Protein AF-A0A6N6TEB1-F1 (afdb_monomer)

pLDDT: mean 70.02, std 11.95, range [41.28, 90.88]

Radius of gyration: 20.05 Å; Cα contacts (8 Å, |Δi|>4): 63; chains: 1; bounding box: 34×37×62 Å

Nearest PDB structures (foldseek):
  8oel-assembly1_D  TM=7.317E-01  e=9.409E-02  Pyrococcus abyssi
  8oej-assembly1_D  TM=7.316E-01  e=1.345E-01  Pyrococcus abyssi
  7z2z-assembly1_L  TM=4.497E-01  e=1.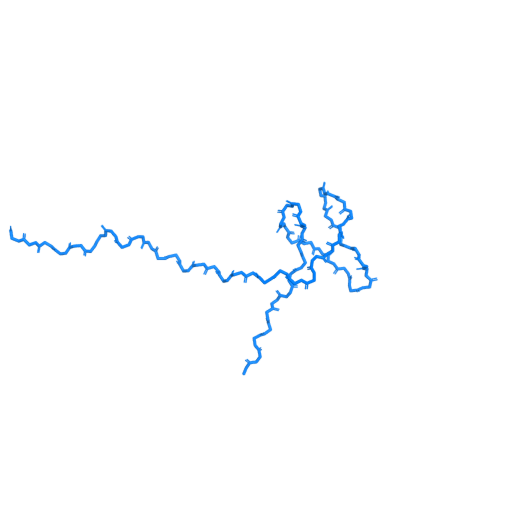529E+00  Saccharomyces cerevisiae S288C
  2m48-assembly1_A  TM=3.432E-01  e=3.604E+00  Drosophila melanogaster

Sequence (61 aa):
MTISMPVHTVCPHCKRPVVARPDQPRAQCPEHGPIVPMRSAIANLPLPSTPPVALLYPQMA

Structure (mmCIF, N/CA/C/O backbone):
data_AF-A0A6N6TEB1-F1
#
_entry.id   AF-A0A6N6TEB1-F1
#
loop_
_atom_site.group_PDB
_atom_site.id
_atom_site.type_symbol
_atom_site.label_atom_id
_atom_site.label_alt_id
_atom_site.label_comp_id
_atom_site.label_asym_id
_atom_site.label_entity_id
_atom_site.label_seq_id
_atom_site.pdbx_PDB_ins_code
_atom_site.Cartn_x
_atom_site.Cartn_y
_atom_site.Cartn_z
_atom_site.occupancy
_atom_site.B_iso_or_equiv
_atom_site.auth_seq_i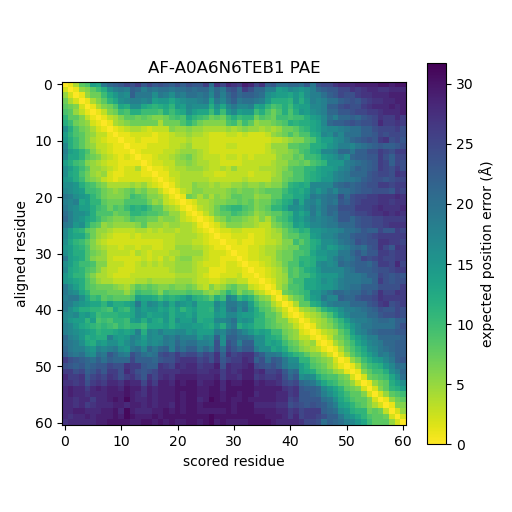d
_atom_site.auth_comp_id
_atom_site.auth_asym_id
_atom_site.auth_atom_id
_atom_site.pdbx_PDB_model_num
ATOM 1 N N . MET A 1 1 ? -21.753 -8.982 8.516 1.00 41.28 1 MET A N 1
ATOM 2 C CA . MET A 1 1 ? -21.034 -7.710 8.742 1.00 41.28 1 MET A CA 1
ATOM 3 C C . MET A 1 1 ? -19.728 -7.775 7.969 1.00 41.28 1 MET A C 1
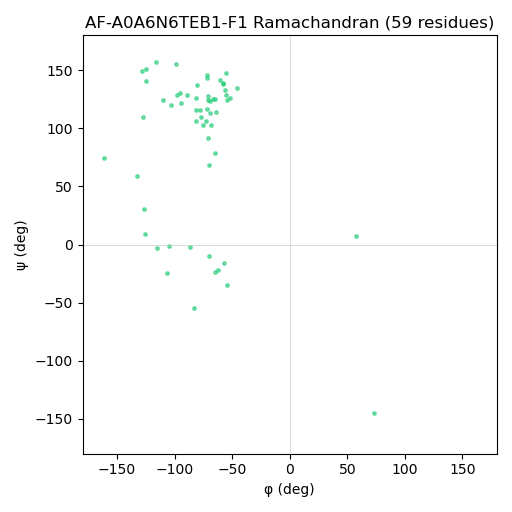ATOM 5 O O . MET A 1 1 ? -18.905 -8.626 8.276 1.00 41.28 1 MET A O 1
ATOM 9 N N . THR A 1 2 ? -19.566 -6.979 6.915 1.00 47.62 2 THR A N 1
ATOM 10 C CA . THR A 1 2 ? -18.311 -6.914 6.154 1.00 47.62 2 THR A CA 1
ATOM 11 C C . THR A 1 2 ? -17.313 -6.084 6.949 1.00 47.62 2 THR A C 1
ATOM 13 O O . THR A 1 2 ? -17.502 -4.881 7.112 1.00 47.62 2 THR A O 1
ATOM 16 N N . ILE A 1 3 ? -16.279 -6.726 7.486 1.00 54.88 3 ILE A N 1
ATOM 17 C CA . ILE A 1 3 ? -15.178 -6.034 8.154 1.00 54.88 3 ILE A CA 1
ATOM 18 C C . ILE A 1 3 ? -14.422 -5.272 7.062 1.00 54.88 3 ILE A C 1
ATOM 20 O O . ILE A 1 3 ? -13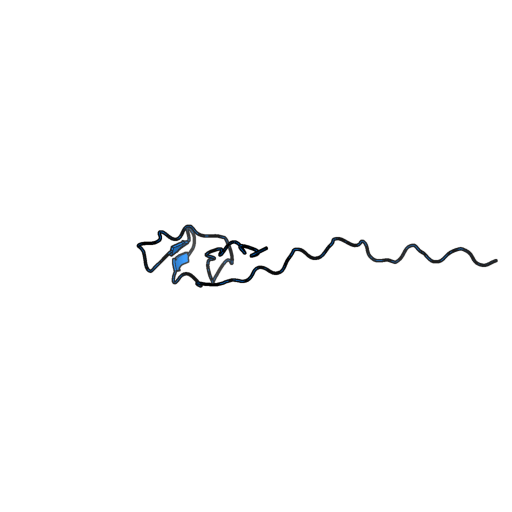.700 -5.873 6.269 1.00 54.88 3 ILE A O 1
ATOM 24 N N . SER A 1 4 ? -14.624 -3.957 6.974 1.00 56.62 4 SER A N 1
ATOM 25 C CA . SER A 1 4 ? -13.804 -3.096 6.125 1.00 56.62 4 SER A CA 1
ATOM 26 C C . SER A 1 4 ? -12.423 -2.999 6.767 1.00 56.62 4 SER A C 1
ATOM 28 O O . SER A 1 4 ? -12.201 -2.167 7.648 1.00 56.62 4 SER A O 1
ATOM 30 N N . MET A 1 5 ? -11.501 -3.887 6.390 1.00 57.38 5 MET A N 1
ATOM 31 C CA . MET A 1 5 ? -10.116 -3.733 6.822 1.00 57.38 5 MET A CA 1
ATOM 32 C C . MET A 1 5 ? -9.554 -2.469 6.162 1.00 57.38 5 MET A C 1
ATOM 34 O O . MET A 1 5 ? -9.635 -2.346 4.935 1.00 57.38 5 MET A O 1
ATOM 38 N N . PRO A 1 6 ? -9.017 -1.512 6.935 1.00 61.16 6 PRO A N 1
ATOM 39 C CA . PRO A 1 6 ? -8.415 -0.325 6.358 1.00 61.16 6 PRO A CA 1
ATOM 40 C C . PRO A 1 6 ? -7.190 -0.747 5.538 1.00 61.16 6 PRO A C 1
ATOM 42 O O . PRO A 1 6 ? -6.208 -1.272 6.062 1.00 61.16 6 PRO A O 1
ATOM 45 N N . VAL A 1 7 ? -7.266 -0.553 4.221 1.00 61.22 7 VAL A N 1
ATOM 46 C CA . VAL A 1 7 ? -6.134 -0.783 3.323 1.00 61.22 7 VAL A CA 1
ATOM 47 C C . VAL A 1 7 ? -5.164 0.375 3.511 1.00 61.22 7 VAL A C 1
ATOM 49 O O . VAL A 1 7 ? -5.393 1.486 3.034 1.00 61.22 7 VAL A O 1
ATOM 52 N N . HIS A 1 8 ? -4.080 0.127 4.237 1.00 67.56 8 HIS A N 1
ATOM 53 C CA . HIS A 1 8 ? -3.025 1.110 4.427 1.00 67.56 8 HIS A CA 1
ATOM 54 C C . HIS A 1 8 ? -1.985 0.982 3.317 1.00 67.56 8 HIS A C 1
ATOM 56 O O . HIS A 1 8 ? -1.439 -0.096 3.082 1.00 67.56 8 HIS A O 1
ATOM 62 N N . THR A 1 9 ? -1.667 2.100 2.664 1.00 76.31 9 THR A N 1
ATOM 63 C CA . THR A 1 9 ? -0.465 2.165 1.832 1.00 76.31 9 THR A CA 1
ATOM 64 C C . THR A 1 9 ? 0.733 2.435 2.731 1.00 76.31 9 THR A C 1
ATOM 66 O O . THR A 1 9 ? 0.745 3.406 3.487 1.00 76.31 9 THR A O 1
ATOM 69 N N . VAL A 1 10 ? 1.755 1.588 2.638 1.00 82.31 10 VAL A N 1
ATOM 70 C CA . VAL A 1 10 ? 2.979 1.697 3.437 1.00 82.31 10 VAL A CA 1
ATOM 71 C C . VAL A 1 10 ? 4.213 1.751 2.549 1.00 82.31 10 VAL A C 1
ATOM 73 O O . VAL A 1 10 ? 4.240 1.183 1.457 1.00 82.31 10 VAL A O 1
ATOM 76 N N . CYS A 1 11 ? 5.256 2.424 3.032 1.00 85.69 11 CYS A N 1
ATOM 77 C CA . CYS A 1 11 ? 6.564 2.381 2.392 1.00 85.69 11 CYS A CA 1
ATOM 78 C C . CYS A 1 11 ? 7.223 1.007 2.585 1.00 85.69 11 CYS A C 1
ATOM 80 O O . CYS A 1 11 ? 7.356 0.574 3.730 1.00 85.69 11 CYS A O 1
ATOM 82 N N . PRO A 1 12 ? 7.698 0.330 1.521 1.00 83.19 12 PRO A N 1
ATOM 83 C CA . PRO A 1 12 ? 8.353 -0.971 1.658 1.00 83.19 12 PRO A CA 1
ATOM 84 C C . PRO A 1 12 ? 9.674 -0.895 2.441 1.00 83.19 12 PRO A C 1
ATOM 86 O O . PRO A 1 12 ? 10.079 -1.887 3.042 1.00 83.19 12 PRO A O 1
ATOM 89 N N . HIS A 1 13 ? 10.317 0.277 2.484 1.00 86.12 13 HIS A N 1
ATOM 90 C CA . HIS A 1 13 ? 11.597 0.474 3.165 1.00 86.12 13 HIS A CA 1
ATOM 91 C C . HIS A 1 13 ? 11.433 0.711 4.668 1.00 86.12 13 HIS A C 1
ATOM 93 O O . HIS A 1 13 ? 12.001 -0.012 5.479 1.00 86.12 13 HIS A O 1
ATOM 99 N N . CYS A 1 14 ? 10.625 1.702 5.056 1.00 86.69 14 CYS A N 1
ATOM 100 C CA . CYS A 1 14 ? 10.485 2.094 6.461 1.00 86.69 14 CYS A CA 1
ATOM 101 C C . CYS A 1 14 ? 9.181 1.640 7.122 1.00 86.69 14 CYS A C 1
ATOM 103 O O . CYS A 1 14 ? 8.971 1.944 8.293 1.00 86.69 14 CYS A O 1
ATOM 105 N N . LYS A 1 15 ? 8.292 0.959 6.384 1.00 82.81 15 LYS A N 1
ATOM 106 C CA . LYS A 1 15 ? 6.981 0.451 6.838 1.00 82.81 15 LYS A CA 1
ATOM 107 C C . LYS A 1 15 ? 6.028 1.516 7.397 1.00 82.81 15 LYS A C 1
ATOM 109 O O . LYS A 1 15 ? 4.958 1.182 7.895 1.00 82.81 15 LYS A O 1
ATOM 114 N N . ARG A 1 16 ? 6.384 2.800 7.289 1.00 82.00 16 ARG A N 1
ATOM 115 C CA . ARG A 1 16 ? 5.537 3.919 7.704 1.00 82.00 16 ARG A CA 1
ATOM 116 C C . ARG A 1 16 ? 4.358 4.086 6.738 1.00 82.00 16 ARG A C 1
ATOM 118 O O . ARG A 1 16 ? 4.539 3.859 5.534 1.00 82.00 16 ARG A O 1
ATOM 125 N N . PRO A 1 17 ? 3.182 4.506 7.238 1.00 81.00 17 PRO A N 1
ATOM 126 C CA . PRO A 1 17 ? 2.062 4.881 6.389 1.00 81.00 17 PRO A CA 1
ATOM 127 C C . PRO A 1 17 ? 2.473 6.013 5.454 1.00 81.00 17 PRO A C 1
ATOM 129 O O . PRO A 1 17 ? 3.146 6.959 5.867 1.00 81.00 17 PRO A O 1
ATOM 132 N N . VAL A 1 18 ? 2.057 5.922 4.199 1.00 82.62 18 VAL A N 1
ATOM 133 C CA . VAL A 1 18 ? 2.240 6.990 3.219 1.00 82.62 18 VAL A CA 1
ATOM 134 C C . VAL A 1 18 ? 0.909 7.314 2.563 1.00 82.62 18 VAL A C 1
ATOM 136 O O . VAL A 1 18 ? 0.047 6.450 2.400 1.00 82.62 18 VAL A O 1
ATOM 139 N N . VAL A 1 19 ? 0.740 8.574 2.175 1.00 76.19 19 VAL A N 1
ATOM 140 C CA . VAL A 1 19 ? -0.448 9.009 1.444 1.00 76.19 19 VAL A CA 1
ATOM 141 C C . VAL A 1 19 ? -0.296 8.572 -0.011 1.00 76.19 19 VAL A C 1
ATOM 143 O O . VAL A 1 19 ? 0.605 9.032 -0.714 1.00 76.19 19 VAL A O 1
ATOM 146 N N . ALA A 1 20 ? -1.176 7.683 -0.464 1.00 71.19 20 ALA A N 1
ATOM 147 C CA . ALA A 1 20 ? -1.364 7.396 -1.881 1.00 71.19 20 ALA A CA 1
ATOM 148 C C . ALA A 1 20 ? -2.567 8.192 -2.385 1.00 71.19 20 ALA A C 1
ATOM 150 O O . ALA A 1 20 ? -3.641 8.144 -1.782 1.00 71.19 20 ALA A O 1
ATOM 151 N N . ARG A 1 21 ? -2.400 8.930 -3.485 1.00 71.69 21 ARG A N 1
ATOM 152 C CA . ARG A 1 21 ? -3.544 9.512 -4.192 1.00 71.69 21 ARG A CA 1
ATOM 153 C C . ARG A 1 21 ? -4.168 8.431 -5.082 1.00 71.69 21 ARG A C 1
ATOM 155 O O . ARG A 1 21 ? -3.404 7.725 -5.736 1.00 71.69 21 ARG A O 1
ATOM 162 N N . PRO A 1 22 ? -5.507 8.307 -5.146 1.00 64.88 22 PRO A N 1
ATOM 163 C CA . PRO A 1 22 ? -6.176 7.283 -5.956 1.00 64.88 22 PRO A CA 1
ATOM 164 C C . PRO A 1 22 ? -5.749 7.294 -7.430 1.00 64.88 22 PRO A C 1
ATOM 166 O O . PRO A 1 22 ? -5.605 6.237 -8.037 1.00 64.88 22 PRO A O 1
ATOM 169 N N . ASP A 1 23 ? -5.478 8.485 -7.968 1.00 70.56 23 ASP A N 1
ATOM 170 C CA . ASP A 1 23 ? -5.088 8.696 -9.366 1.00 70.56 23 ASP A CA 1
ATOM 171 C C . ASP A 1 23 ? -3.582 8.558 -9.631 1.00 70.56 23 ASP A C 1
ATOM 173 O O . ASP A 1 23 ? -3.136 8.709 -10.768 1.00 70.56 23 ASP A O 1
ATOM 177 N N . GLN A 1 24 ? -2.764 8.309 -8.602 1.00 69.50 24 GLN A N 1
ATOM 178 C CA . GLN A 1 24 ? -1.316 8.204 -8.762 1.00 69.50 24 GLN A CA 1
ATOM 179 C C . GLN A 1 24 ? -0.839 6.762 -8.569 1.00 69.50 24 GLN A C 1
ATOM 181 O O . GLN A 1 24 ? -1.037 6.176 -7.505 1.00 69.50 24 GLN A O 1
ATOM 186 N N . PRO A 1 25 ? -0.121 6.186 -9.553 1.00 71.75 25 PRO A N 1
ATOM 187 C CA . PRO A 1 25 ? 0.403 4.825 -9.443 1.00 71.75 25 PRO A CA 1
ATOM 188 C C . PRO A 1 25 ? 1.547 4.702 -8.424 1.00 71.75 25 PRO A C 1
ATOM 190 O O . PRO A 1 25 ? 1.982 3.593 -8.121 1.00 71.75 25 PRO A O 1
ATOM 193 N N . ARG A 1 26 ? 2.068 5.826 -7.917 1.00 76.19 26 ARG A N 1
ATOM 194 C CA . ARG A 1 26 ? 3.178 5.893 -6.964 1.00 76.19 26 ARG A CA 1
ATOM 195 C C . ARG A 1 26 ? 2.757 6.687 -5.735 1.00 76.19 26 ARG A C 1
ATOM 197 O O . ARG A 1 26 ? 2.088 7.708 -5.862 1.00 76.19 26 ARG A O 1
ATOM 204 N N . ALA A 1 27 ? 3.180 6.229 -4.563 1.00 82.94 27 ALA A N 1
ATOM 205 C CA . ALA A 1 27 ? 3.041 6.978 -3.319 1.00 82.94 27 ALA A CA 1
ATOM 206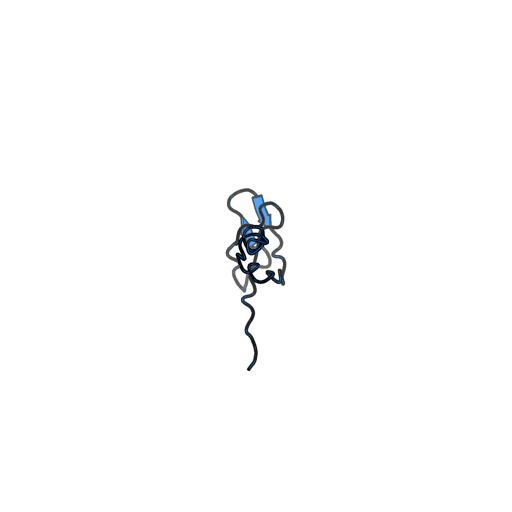 C C . ALA A 1 27 ? 4.364 7.675 -2.987 1.00 82.94 27 ALA A C 1
ATOM 208 O O . ALA A 1 27 ? 5.426 7.222 -3.410 1.00 82.94 27 ALA A O 1
ATOM 209 N N . GLN A 1 28 ? 4.315 8.766 -2.225 1.00 86.50 28 GLN A N 1
ATOM 210 C CA . GLN A 1 28 ? 5.516 9.509 -1.845 1.00 86.50 28 GLN A CA 1
ATOM 211 C C . GLN A 1 28 ? 5.886 9.200 -0.392 1.00 86.50 28 GLN A C 1
ATOM 213 O O . GLN A 1 28 ? 5.111 9.457 0.528 1.00 86.50 28 GLN A O 1
ATOM 218 N N . CYS A 1 29 ? 7.085 8.665 -0.177 1.00 87.31 29 CYS A N 1
ATOM 219 C CA . CYS A 1 29 ? 7.699 8.568 1.139 1.00 87.31 29 CYS A CA 1
ATOM 220 C C . CYS A 1 29 ? 8.628 9.778 1.344 1.00 87.31 29 CYS A C 1
ATOM 222 O O . CYS A 1 29 ? 9.468 10.025 0.479 1.00 87.31 29 CYS A O 1
ATOM 224 N N . PRO A 1 30 ? 8.546 10.509 2.470 1.00 86.56 30 PRO A N 1
ATOM 225 C CA . PRO A 1 30 ? 9.413 11.664 2.714 1.00 86.56 30 PRO A CA 1
ATOM 226 C C . PRO A 1 30 ? 10.905 11.306 2.777 1.00 86.56 30 PRO A C 1
ATOM 228 O O . PRO A 1 30 ? 11.737 12.167 2.530 1.00 86.56 30 PRO A O 1
ATOM 231 N N . GLU A 1 31 ? 11.249 10.046 3.062 1.00 90.88 31 GLU A N 1
ATOM 232 C CA . GLU A 1 31 ? 12.654 9.633 3.222 1.00 90.88 31 GLU A CA 1
ATOM 233 C C . GLU A 1 31 ? 13.202 8.811 2.060 1.00 90.88 31 GLU A C 1
ATOM 235 O O . GLU A 1 31 ? 14.404 8.809 1.829 1.00 90.88 31 GLU A O 1
ATOM 240 N N . HIS A 1 32 ? 12.332 8.131 1.311 1.00 88.06 32 HIS A N 1
ATOM 241 C CA . HIS A 1 32 ? 12.739 7.250 0.207 1.00 88.06 32 HIS A CA 1
ATOM 242 C C . HIS A 1 32 ? 12.258 7.759 -1.160 1.00 88.06 32 HIS A C 1
ATOM 244 O O . HIS A 1 32 ? 12.550 7.151 -2.185 1.00 88.06 32 HIS A O 1
ATOM 250 N N . GLY A 1 33 ? 11.508 8.864 -1.188 1.00 86.88 33 GLY A N 1
ATOM 251 C CA . GLY A 1 33 ? 10.956 9.432 -2.409 1.00 86.88 33 GLY A CA 1
ATOM 252 C C . GLY A 1 33 ? 9.786 8.611 -2.974 1.00 86.88 33 GLY A C 1
ATOM 253 O O . GLY A 1 33 ? 8.969 8.095 -2.203 1.00 86.88 33 GLY A O 1
ATOM 254 N N . PRO A 1 34 ? 9.643 8.526 -4.308 1.00 86.19 34 PRO A N 1
ATOM 255 C CA . PRO A 1 34 ? 8.530 7.831 -4.937 1.00 86.19 34 PRO A CA 1
ATOM 256 C C . PRO A 1 34 ? 8.666 6.316 -4.759 1.00 86.19 34 PRO A C 1
ATOM 258 O O . PRO A 1 34 ? 9.644 5.706 -5.183 1.00 86.19 34 PRO A O 1
ATOM 261 N N . ILE A 1 35 ? 7.641 5.698 -4.187 1.00 83.44 35 ILE A N 1
ATOM 262 C CA . ILE A 1 35 ? 7.562 4.259 -3.958 1.00 83.44 35 ILE A CA 1
ATOM 263 C C . ILE A 1 35 ? 6.414 3.647 -4.759 1.00 83.44 35 ILE A C 1
ATOM 265 O O . ILE A 1 35 ? 5.423 4.310 -5.083 1.00 83.44 35 ILE A O 1
ATOM 269 N N . VAL A 1 36 ? 6.515 2.347 -5.025 1.00 80.25 36 VAL A N 1
ATOM 270 C CA . VAL A 1 36 ? 5.372 1.569 -5.505 1.00 80.25 36 VAL A CA 1
ATOM 271 C C . VAL A 1 36 ? 4.525 1.185 -4.287 1.00 80.25 36 VAL A C 1
ATOM 273 O O . VAL A 1 36 ? 5.022 0.472 -3.412 1.00 80.25 36 VAL A O 1
ATOM 276 N N . PRO A 1 37 ? 3.275 1.669 -4.182 1.00 69.44 37 PRO A N 1
ATOM 277 C CA . PRO A 1 37 ? 2.407 1.352 -3.063 1.00 69.44 37 PRO A CA 1
ATOM 278 C C . PRO A 1 37 ? 2.082 -0.145 -3.067 1.00 69.44 37 PRO A C 1
ATOM 280 O O . PRO A 1 37 ? 1.572 -0.681 -4.052 1.00 69.44 37 PRO A O 1
ATOM 283 N N . MET A 1 38 ? 2.346 -0.833 -1.956 1.00 69.00 38 MET A N 1
ATOM 284 C CA . MET A 1 38 ? 1.829 -2.188 -1.767 1.00 69.00 38 MET A CA 1
ATOM 285 C C . MET A 1 38 ? 0.314 -2.095 -1.580 1.00 69.00 38 MET A C 1
ATOM 287 O O . MET A 1 38 ? -0.158 -1.559 -0.582 1.00 69.00 38 MET A O 1
ATOM 291 N N . ARG A 1 39 ? -0.450 -2.616 -2.547 1.00 62.25 39 ARG A N 1
ATOM 292 C CA . ARG A 1 39 ? -1.923 -2.548 -2.576 1.00 62.25 39 ARG A CA 1
ATOM 293 C C . ARG A 1 39 ? -2.616 -3.150 -1.350 1.00 62.25 39 ARG A C 1
ATOM 295 O O . ARG A 1 39 ? -3.814 -2.942 -1.186 1.00 62.25 39 ARG A O 1
ATOM 302 N N . SER A 1 40 ? -1.932 -3.954 -0.539 1.00 54.41 40 SER A N 1
ATOM 303 C CA . SER A 1 40 ? -2.585 -4.788 0.473 1.00 54.41 40 SER A CA 1
ATOM 304 C C . SER A 1 40 ? -1.587 -5.244 1.535 1.00 54.41 40 SER A C 1
ATOM 306 O O . SER A 1 40 ? -1.167 -6.397 1.547 1.00 54.41 40 SER A O 1
ATOM 308 N N . ALA A 1 41 ? -1.175 -4.351 2.434 1.00 57.31 41 ALA A N 1
ATOM 309 C CA . ALA A 1 41 ? -0.615 -4.814 3.698 1.00 57.31 41 ALA A CA 1
ATOM 310 C C . ALA A 1 41 ? -1.792 -5.148 4.626 1.00 57.31 41 ALA A C 1
ATOM 312 O O . ALA A 1 41 ? -2.472 -4.244 5.110 1.00 57.31 41 ALA A O 1
ATOM 313 N N . ILE A 1 42 ? -2.062 -6.438 4.847 1.00 61.28 42 ILE A N 1
ATOM 314 C CA . ILE A 1 42 ? -2.951 -6.850 5.937 1.00 61.28 42 ILE A CA 1
ATOM 315 C C . ILE A 1 42 ? -2.163 -6.642 7.227 1.00 61.28 42 ILE A C 1
ATOM 317 O O . ILE A 1 42 ? -1.209 -7.367 7.508 1.00 61.28 42 ILE A O 1
ATOM 321 N N . ALA A 1 43 ? -2.519 -5.605 7.981 1.00 61.53 43 ALA A N 1
ATOM 322 C CA . ALA A 1 43 ? -1.979 -5.421 9.315 1.00 61.53 43 ALA A CA 1
ATOM 323 C C . ALA A 1 43 ? -2.551 -6.521 10.214 1.00 61.53 43 ALA A C 1
ATOM 325 O O . ALA A 1 43 ? -3.770 -6.663 10.329 1.00 61.53 43 ALA A O 1
ATOM 326 N N . ASN A 1 44 ? -1.674 -7.301 10.847 1.00 66.75 44 ASN A N 1
ATOM 327 C CA . ASN A 1 44 ? -2.103 -8.173 11.932 1.00 66.75 44 ASN A CA 1
ATOM 328 C C . ASN A 1 44 ? -2.692 -7.306 13.047 1.00 66.75 44 ASN A C 1
ATOM 330 O O . ASN A 1 44 ? -2.182 -6.218 13.332 1.00 66.75 44 ASN A O 1
ATOM 334 N N . LEU A 1 45 ? -3.762 -7.791 13.673 1.00 65.38 45 LEU A N 1
ATOM 335 C CA . LEU A 1 45 ? -4.329 -7.139 14.845 1.00 65.38 45 LEU A CA 1
ATOM 336 C C . LEU A 1 45 ? -3.238 -7.050 15.931 1.00 65.38 45 LEU A C 1
ATOM 338 O O . LEU A 1 45 ? -2.483 -8.018 16.083 1.00 65.38 45 LEU A O 1
ATOM 342 N N . PRO A 1 46 ? -3.115 -5.930 16.672 1.00 68.38 46 PRO A N 1
ATOM 343 C CA . PRO A 1 46 ? -2.210 -5.872 17.812 1.00 68.38 46 PRO A CA 1
ATOM 344 C C . PRO A 1 46 ? -2.491 -7.058 18.734 1.00 68.38 46 PRO A C 1
ATOM 346 O O . PRO A 1 46 ? -3.639 -7.298 19.115 1.00 68.38 46 PRO A O 1
ATOM 349 N N . LEU A 1 47 ? -1.442 -7.822 19.046 1.00 73.50 47 LEU A N 1
ATOM 350 C CA . LEU A 1 47 ? -1.539 -8.908 20.011 1.00 73.50 47 LEU A CA 1
ATOM 351 C C . LEU A 1 47 ? -2.072 -8.315 21.322 1.00 73.50 47 LEU A C 1
ATOM 353 O O . LEU A 1 47 ? -1.572 -7.266 21.744 1.00 73.50 47 LEU A O 1
ATOM 357 N N . PRO A 1 48 ? -3.078 -8.937 21.961 1.00 71.88 48 PRO A N 1
ATOM 358 C CA . PRO A 1 48 ? -3.505 -8.502 23.276 1.00 71.88 48 PRO A CA 1
ATOM 359 C C . PRO A 1 48 ? -2.282 -8.514 24.189 1.00 71.88 48 PRO A C 1
ATOM 361 O O . PRO A 1 48 ? -1.544 -9.498 24.248 1.00 71.88 48 PRO A O 1
ATOM 364 N N . SER A 1 49 ? -2.048 -7.396 24.870 1.00 66.94 49 SER A N 1
ATOM 365 C CA . SER A 1 49 ? -1.000 -7.248 25.871 1.00 66.94 49 SER A CA 1
ATOM 366 C C . SER A 1 49 ? -1.368 -8.072 27.104 1.00 66.94 49 SER A C 1
ATOM 368 O O . SER A 1 49 ? -1.726 -7.525 28.144 1.00 66.94 49 SER A O 1
ATOM 370 N N . THR A 1 50 ? -1.360 -9.397 26.995 1.00 67.19 50 THR A N 1
ATOM 371 C CA . THR A 1 50 ? -1.373 -10.256 28.172 1.00 67.19 50 THR A CA 1
ATOM 372 C C . THR A 1 50 ? 0.004 -10.132 28.815 1.00 67.19 50 THR A C 1
ATOM 374 O O . THR A 1 50 ? 0.991 -10.490 28.162 1.00 67.19 50 THR A O 1
ATOM 377 N N . PRO A 1 51 ? 0.119 -9.619 30.055 1.00 65.50 51 PRO A N 1
ATOM 378 C CA . PRO A 1 51 ? 1.358 -9.779 30.800 1.00 65.50 51 PRO A CA 1
ATOM 379 C C . PRO A 1 51 ? 1.680 -11.279 30.877 1.00 65.50 51 PRO A C 1
ATOM 381 O O . PRO A 1 51 ? 0.749 -12.095 30.894 1.00 65.50 51 PRO A O 1
ATOM 384 N N . PRO A 1 52 ? 2.966 -11.672 30.890 1.00 61.16 52 PRO A N 1
ATOM 385 C CA . PRO A 1 52 ? 3.317 -13.072 31.039 1.00 61.16 52 PRO A CA 1
ATOM 386 C C . PRO A 1 52 ? 2.639 -13.593 32.307 1.00 61.16 52 PRO A C 1
ATOM 388 O O . PRO A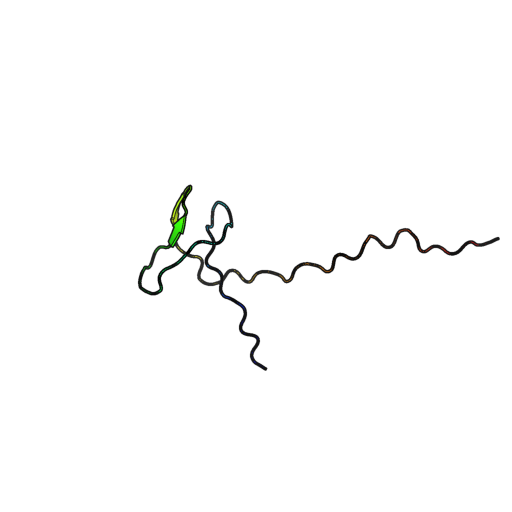 1 52 ? 2.794 -13.022 33.389 1.00 61.16 52 PRO A O 1
ATOM 391 N N . VAL A 1 53 ? 1.856 -14.661 32.156 1.00 58.72 53 VAL A N 1
ATOM 392 C CA . VAL A 1 53 ? 1.311 -15.457 33.257 1.00 58.72 53 VAL A CA 1
ATOM 393 C C . VAL A 1 53 ? 2.502 -16.107 33.963 1.00 58.72 53 VAL A C 1
ATOM 395 O O . VAL A 1 53 ? 2.861 -17.247 33.703 1.00 58.72 53 VAL A O 1
ATOM 398 N N . ALA A 1 54 ? 3.185 -15.335 34.800 1.00 56.47 54 ALA A N 1
ATOM 399 C CA . ALA A 1 54 ? 4.288 -15.788 35.639 1.00 56.47 54 ALA A CA 1
ATOM 400 C C . ALA A 1 54 ? 4.048 -15.457 37.122 1.00 56.47 54 ALA A C 1
ATOM 402 O O . ALA A 1 54 ? 4.943 -15.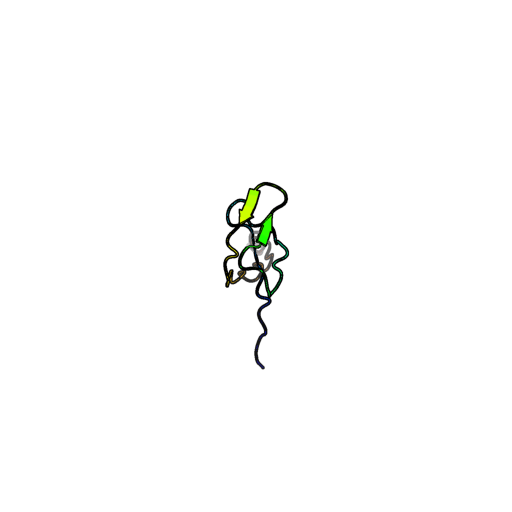641 37.936 1.00 56.47 54 ALA A O 1
ATOM 403 N N . LEU A 1 55 ? 2.843 -14.998 37.492 1.00 58.41 55 LEU A N 1
ATOM 404 C CA . LEU A 1 55 ? 2.474 -14.658 38.876 1.00 58.41 55 LEU A CA 1
ATOM 405 C 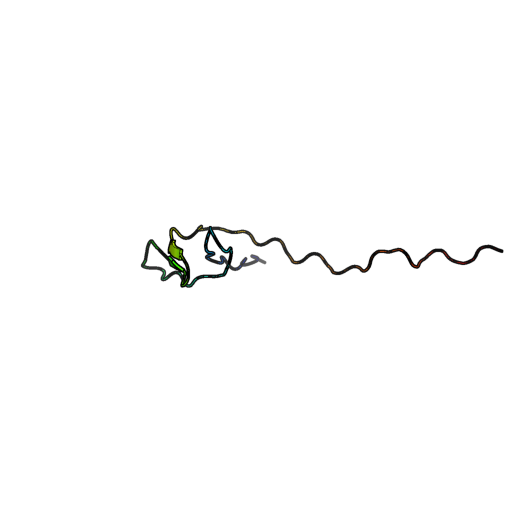C . LEU A 1 55 ? 1.201 -15.370 39.367 1.00 58.41 55 LEU A C 1
ATOM 407 O O . LEU A 1 55 ? 0.472 -14.832 40.192 1.00 58.41 55 LEU A O 1
ATOM 411 N N . LEU A 1 56 ? 0.910 -16.576 38.872 1.00 59.47 56 LEU A N 1
ATOM 412 C CA . LEU A 1 56 ? -0.200 -17.395 39.379 1.00 59.47 56 LEU A CA 1
ATOM 413 C C . LEU A 1 56 ? 0.247 -18.842 39.629 1.00 59.47 56 LEU A C 1
ATOM 415 O O . LEU A 1 56 ? -0.307 -19.781 39.072 1.00 59.47 56 LEU A O 1
ATOM 419 N N . TYR A 1 57 ? 1.246 -19.021 40.493 1.00 58.19 57 TYR A N 1
ATOM 420 C CA . TYR A 1 57 ? 1.258 -20.201 41.359 1.00 58.19 57 TYR A CA 1
ATOM 421 C C . TYR A 1 57 ? 0.620 -19.787 42.691 1.00 58.19 57 TYR A C 1
ATOM 423 O O . TYR A 1 57 ? 1.116 -18.845 43.313 1.00 58.19 57 TYR A O 1
ATOM 431 N N . PRO A 1 58 ? -0.471 -20.433 43.143 1.00 61.38 58 PRO A N 1
ATOM 432 C CA . PRO A 1 58 ? -0.905 -20.305 44.522 1.00 61.38 58 PRO A CA 1
ATOM 433 C C . PRO A 1 58 ? 0.080 -21.056 45.424 1.00 61.38 58 PRO A C 1
ATOM 435 O O . PRO A 1 58 ? 0.595 -22.114 45.058 1.00 61.38 58 PRO A O 1
ATOM 438 N N . GLN A 1 59 ? 0.323 -20.486 46.603 1.00 63.78 59 GLN A N 1
ATOM 439 C CA . GLN A 1 59 ? 1.058 -21.098 47.708 1.00 63.78 59 GLN A CA 1
ATOM 440 C C . GLN A 1 59 ? 0.597 -22.543 47.954 1.00 63.78 59 GLN A C 1
ATOM 442 O O . GLN A 1 59 ? -0.602 -22.801 48.039 1.00 63.78 59 GLN A O 1
ATOM 447 N N . MET A 1 60 ? 1.548 -23.460 48.132 1.00 54.31 60 MET A N 1
ATOM 448 C CA . MET A 1 60 ? 1.302 -24.794 48.679 1.00 54.31 60 MET A CA 1
ATOM 449 C C . MET A 1 60 ? 2.281 -25.007 49.843 1.00 54.31 60 MET A C 1
ATOM 451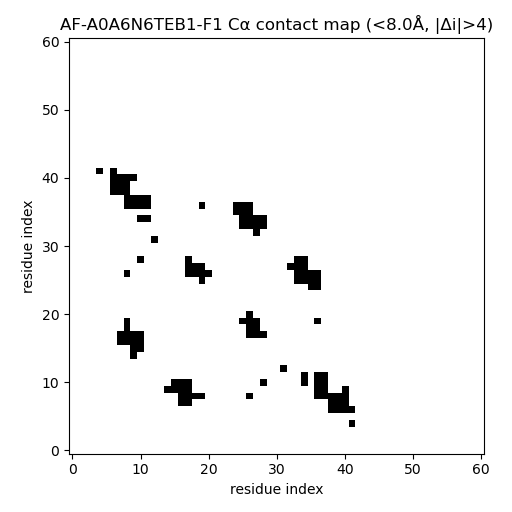 O O . MET A 1 60 ? 3.478 -25.104 49.596 1.00 54.31 60 MET A O 1
ATOM 455 N N . ALA A 1 61 ? 1.703 -25.013 51.054 1.00 51.03 61 ALA A N 1
ATOM 456 C CA . ALA A 1 61 ? 2.158 -25.515 52.365 1.00 51.03 61 ALA A CA 1
ATOM 457 C C . ALA A 1 61 ? 3.600 -25.240 52.835 1.00 51.03 61 ALA A C 1
ATOM 459 O O . ALA A 1 61 ? 4.543 -25.887 52.333 1.00 51.03 61 ALA A O 1
#

Foldseek 3Di:
DDPPQPFFFAAPPPRDGFDDDPPDQWTQDPVPGTDRTDRHDRDDDPDPPDPPPPPDDDDDD

Secondary structure (DSSP, 8-state):
-------B-B-TTT--B----TT-SSEEETTTEEE---S-B-PPPPPP-PPPS-S------

Mean predicted aligned error: 14.02 Å

Solvent-accessible surface area (backbone atoms only — not comparable to full-atom values): 4338 Å² total; per-residue (Å²): 134,86,80,80,74,79,72,47,36,34,38,89,85,79,64,45,78,37,68,61,53,94,91,43,88,49,21,55,37,99,86,75,41,80,37,74,53,48,88,68,52,81,75,76,76,80,75,78,86,69,72,80,92,79,83,80,78,79,90,78,134